Protein AF-A0A0P9E5Q2-F1 (afdb_monomer_lite)

Radius of gyration: 17.19 Å; chains: 1; bounding box: 29×22×54 Å

Structure (mmCIF, N/CA/C/O backbone):
data_AF-A0A0P9E5Q2-F1
#
_entry.id   AF-A0A0P9E5Q2-F1
#
loop_
_atom_site.group_PDB
_atom_site.id
_atom_site.type_symbol
_atom_site.label_atom_id
_atom_site.label_alt_id
_atom_site.label_comp_id
_atom_site.label_asym_id
_atom_site.label_entity_id
_atom_site.label_seq_id
_atom_site.pdbx_PDB_ins_code
_atom_site.Cartn_x
_atom_site.Cartn_y
_atom_site.Cartn_z
_atom_site.occupancy
_atom_site.B_iso_or_equiv
_atom_site.auth_seq_id
_atom_site.auth_comp_id
_atom_site.auth_asym_id
_atom_site.auth_atom_id
_atom_site.pdbx_PDB_model_num
ATOM 1 N N . MET A 1 1 ? -17.130 -15.585 -0.420 1.00 50.66 1 MET A N 1
ATOM 2 C CA . MET A 1 1 ? -15.896 -14.821 -0.107 1.00 50.66 1 MET A CA 1
ATOM 3 C C . MET A 1 1 ? -16.082 -13.614 0.830 1.00 50.66 1 MET A C 1
ATOM 5 O O . MET A 1 1 ? -15.086 -13.083 1.288 1.00 50.66 1 MET A O 1
ATOM 9 N N . ARG A 1 2 ? -17.303 -13.168 1.177 1.00 52.44 2 ARG A N 1
ATOM 10 C CA . ARG A 1 2 ? -17.516 -11.978 2.038 1.00 52.44 2 ARG A CA 1
ATOM 11 C C . ARG A 1 2 ? -17.452 -12.253 3.555 1.00 52.44 2 ARG A C 1
ATOM 13 O O . ARG A 1 2 ? -17.344 -11.320 4.341 1.00 52.44 2 ARG A O 1
ATOM 20 N N . ASN A 1 3 ? -17.492 -13.527 3.957 1.00 56.00 3 ASN A N 1
ATOM 21 C CA . ASN A 1 3 ? -17.533 -13.926 5.369 1.00 56.00 3 ASN A CA 1
ATOM 22 C C . ASN A 1 3 ? -16.144 -14.138 5.990 1.00 56.00 3 ASN A C 1
ATOM 24 O O . ASN A 1 3 ? -15.985 -13.869 7.172 1.00 56.00 3 ASN A O 1
ATOM 28 N N . TRP A 1 4 ? -15.116 -14.486 5.207 1.00 58.47 4 TRP A N 1
ATOM 29 C CA . TRP A 1 4 ? -13.780 -14.763 5.755 1.00 58.47 4 TRP A CA 1
ATOM 30 C C . TRP A 1 4 ? -13.070 -13.541 6.339 1.00 58.47 4 TRP A C 1
ATOM 32 O O . TRP A 1 4 ? -12.386 -13.655 7.349 1.00 58.47 4 TRP A O 1
ATOM 42 N N . ILE A 1 5 ? -13.277 -12.360 5.753 1.00 59.22 5 ILE A N 1
ATOM 43 C CA . ILE A 1 5 ? -12.698 -11.105 6.262 1.00 59.22 5 ILE A CA 1
ATOM 44 C C . ILE A 1 5 ? -13.358 -10.708 7.593 1.00 59.22 5 ILE A C 1
ATOM 46 O O . ILE A 1 5 ? -12.706 -10.189 8.494 1.00 59.22 5 ILE A O 1
ATOM 50 N N . ARG A 1 6 ? -14.662 -10.984 7.744 1.00 54.25 6 ARG A N 1
ATOM 51 C CA . ARG A 1 6 ? -15.394 -10.789 9.005 1.00 54.25 6 ARG A CA 1
ATOM 52 C C . ARG A 1 6 ? -14.879 -11.727 10.095 1.00 54.25 6 ARG A C 1
ATOM 54 O O . ARG A 1 6 ? -14.739 -11.318 11.241 1.00 54.25 6 ARG A O 1
ATOM 61 N N . GLU A 1 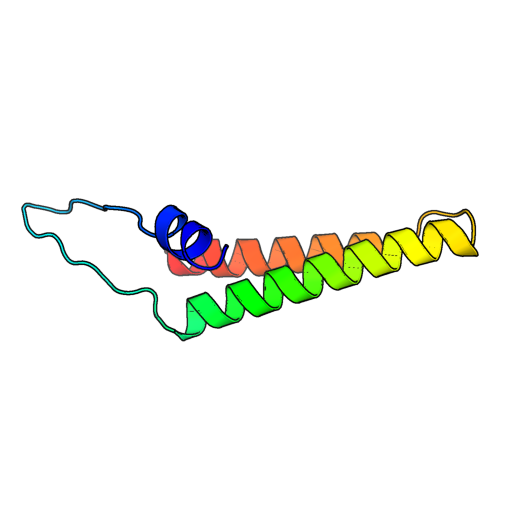7 ? -14.587 -12.964 9.720 1.00 60.69 7 GLU A N 1
ATOM 62 C CA . GLU A 1 7 ? -14.202 -14.039 10.632 1.00 60.69 7 GLU A CA 1
ATOM 63 C C . GLU A 1 7 ? -12.752 -13.903 11.119 1.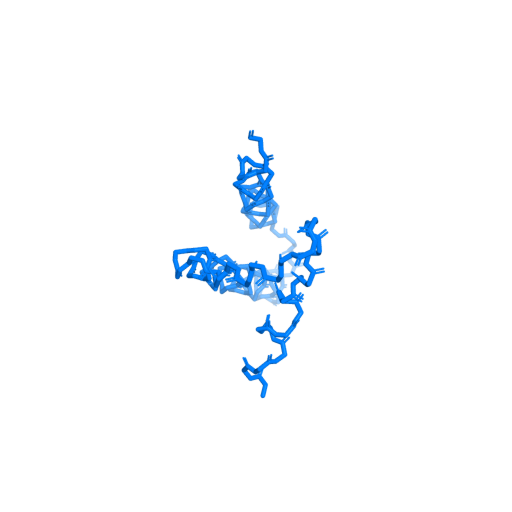00 60.69 7 GLU A C 1
ATOM 65 O O . GLU A 1 7 ? -12.489 -14.088 12.303 1.00 60.69 7 GLU A O 1
ATOM 70 N N . SER A 1 8 ? -11.827 -13.440 10.271 1.00 56.75 8 SER A N 1
ATOM 71 C CA . SER A 1 8 ? -10.438 -13.169 10.680 1.00 56.75 8 SER A CA 1
ATOM 72 C C . SER A 1 8 ? -10.279 -11.907 11.540 1.00 56.75 8 SER A C 1
ATOM 74 O O . SER A 1 8 ? -9.374 -11.832 12.372 1.00 56.75 8 SER A O 1
ATOM 76 N N . LEU A 1 9 ? -11.180 -10.929 11.389 1.00 55.88 9 LEU A N 1
ATOM 77 C CA . LEU A 1 9 ? -11.265 -9.745 12.253 1.00 55.88 9 LEU A CA 1
ATOM 78 C C . LEU A 1 9 ? -12.021 -10.013 13.563 1.00 55.88 9 LEU A C 1
ATOM 80 O O . LEU A 1 9 ? -11.980 -9.181 14.473 1.00 55.88 9 LEU A O 1
ATOM 84 N N . THR A 1 10 ? -12.674 -11.171 13.696 1.00 51.56 10 THR A N 1
ATOM 85 C CA . THR A 1 10 ? -13.318 -11.587 14.945 1.00 51.56 10 THR A CA 1
ATOM 86 C C . THR A 1 10 ? -12.247 -12.098 15.908 1.00 51.56 10 THR A C 1
ATOM 88 O O . THR A 1 10 ? -12.063 -13.293 16.126 1.00 51.56 10 THR A O 1
ATOM 91 N N . ARG A 1 11 ? -11.500 -11.171 16.514 1.00 48.41 11 ARG A N 1
ATOM 92 C CA . ARG A 1 11 ? -10.671 -11.487 17.679 1.00 48.41 11 ARG A CA 1
ATOM 93 C C . ARG A 1 11 ? -11.584 -11.733 18.872 1.00 48.41 11 ARG A C 1
ATOM 95 O O . ARG A 1 11 ? -12.072 -10.792 19.495 1.00 48.41 11 ARG A O 1
ATOM 102 N N . VAL A 1 12 ? -11.743 -12.997 19.247 1.00 47.38 12 VAL A N 1
ATOM 103 C CA . VAL A 1 12 ? -12.282 -13.369 20.556 1.00 47.38 12 VAL A CA 1
ATOM 104 C C . VAL A 1 12 ? -11.283 -12.914 21.624 1.00 47.38 12 VAL A C 1
ATOM 106 O O . VAL A 1 12 ? -10.331 -13.614 21.953 1.00 47.38 12 VAL A O 1
ATOM 109 N N . THR A 1 13 ? -11.469 -11.704 22.148 1.00 40.53 13 THR A N 1
ATOM 110 C CA . THR A 1 13 ? -10.727 -11.214 23.315 1.00 40.53 13 THR A CA 1
ATOM 111 C C . THR A 1 13 ? -11.544 -11.522 24.563 1.00 40.53 13 THR A C 1
ATOM 113 O O . THR A 1 13 ? -12.574 -10.899 24.811 1.00 40.53 13 THR A O 1
ATOM 116 N N . MET A 1 14 ? -11.095 -12.486 25.369 1.00 33.66 14 MET A N 1
ATOM 117 C CA . MET A 1 14 ? -11.626 -12.688 26.717 1.00 33.66 14 MET A CA 1
ATOM 118 C C . MET A 1 14 ? -10.991 -11.672 27.673 1.00 33.66 14 MET A C 1
ATOM 120 O O . MET A 1 14 ? -9.832 -11.809 28.056 1.00 33.66 14 MET A O 1
ATOM 124 N N . LYS A 1 15 ? -11.765 -10.675 28.114 1.00 37.16 15 LYS A N 1
ATOM 125 C CA . LYS A 1 15 ? -11.503 -9.966 29.375 1.00 37.16 15 LYS A CA 1
ATOM 126 C C . LYS A 1 15 ? -12.499 -10.465 30.421 1.00 37.16 15 LYS A C 1
ATOM 128 O O . LYS A 1 15 ? -13.704 -10.331 30.242 1.00 37.16 15 LYS A O 1
ATOM 133 N N . ARG A 1 16 ? -11.973 -11.023 31.518 1.00 39.47 16 ARG A N 1
ATOM 134 C CA . ARG A 1 16 ? -12.651 -11.176 32.820 1.00 39.47 16 ARG A CA 1
ATOM 135 C C . ARG A 1 16 ? -14.104 -11.686 32.723 1.00 39.47 16 ARG A C 1
ATOM 137 O O . ARG A 1 16 ? -15.034 -10.997 33.122 1.00 39.47 16 ARG A O 1
ATOM 144 N N . GLY A 1 17 ? -14.304 -12.879 32.159 1.00 43.69 17 GLY A N 1
ATOM 145 C CA . GLY A 1 17 ? -15.576 -13.612 32.268 1.00 43.69 17 GLY A CA 1
ATOM 146 C C . GLY A 1 17 ? -16.807 -13.005 31.576 1.00 43.69 17 GLY A C 1
ATOM 147 O O . GLY A 1 17 ? -17.907 -13.504 31.793 1.00 43.69 17 GLY A O 1
ATOM 148 N N . LYS A 1 18 ? -16.671 -11.978 30.726 1.00 33.59 18 LYS A N 1
ATOM 149 C CA . LYS A 1 18 ? -17.761 -11.510 29.854 1.00 33.59 18 LYS A CA 1
ATOM 150 C C . LYS A 1 18 ? -17.262 -11.358 28.420 1.00 33.59 18 LYS A C 1
ATOM 152 O O . LYS A 1 18 ? -16.399 -10.529 28.139 1.00 33.59 18 LYS A O 1
ATOM 157 N N . ARG A 1 19 ? -17.827 -12.161 27.508 1.00 33.31 19 ARG A N 1
ATOM 158 C CA . ARG A 1 19 ? -17.728 -11.960 26.055 1.00 33.31 19 ARG A CA 1
ATOM 159 C C . ARG A 1 19 ? -18.428 -10.644 25.722 1.00 33.31 19 ARG A C 1
ATOM 161 O O . ARG A 1 19 ? -19.632 -10.621 25.499 1.00 33.31 19 ARG A O 1
ATOM 168 N N . VAL A 1 20 ? -17.687 -9.544 25.740 1.00 43.06 20 VAL A N 1
ATOM 169 C CA . VAL A 1 20 ? -18.140 -8.307 25.109 1.00 43.06 20 VAL A CA 1
ATOM 170 C C . VAL A 1 20 ? -17.659 -8.379 23.671 1.00 43.06 20 VAL A C 1
ATOM 172 O O . VAL A 1 20 ? -16.523 -8.037 23.350 1.00 43.06 20 VAL A O 1
ATOM 175 N N . GLU A 1 21 ? -18.523 -8.924 22.824 1.00 41.34 21 GLU A N 1
ATOM 176 C CA . GLU A 1 21 ? -18.435 -8.791 21.378 1.00 41.34 21 GLU A CA 1
ATOM 177 C C . GLU A 1 21 ? -18.598 -7.294 21.095 1.00 41.34 21 GLU A C 1
ATOM 179 O O . GLU A 1 21 ? -19.702 -6.761 21.149 1.00 41.34 21 GL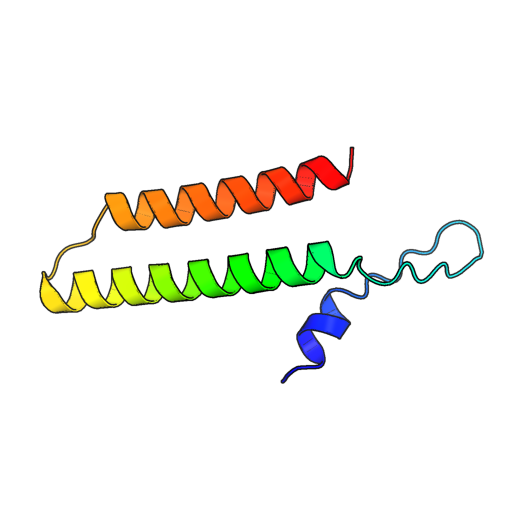U A O 1
ATOM 184 N N . VAL A 1 22 ? -17.488 -6.568 20.939 1.00 49.72 22 VAL A N 1
ATOM 185 C CA . VAL A 1 22 ? -17.531 -5.182 20.469 1.00 49.72 22 VAL A CA 1
ATOM 186 C C . VAL A 1 22 ? -17.595 -5.287 18.948 1.00 49.72 22 VAL A C 1
ATOM 188 O O . VAL A 1 22 ? -16.561 -5.555 18.331 1.00 49.72 22 VAL A O 1
ATOM 191 N N . PRO A 1 23 ? -18.781 -5.169 18.320 1.00 47.19 23 PRO A N 1
ATOM 192 C CA . PRO A 1 23 ? -18.880 -5.197 16.869 1.00 47.19 23 PRO A CA 1
ATOM 193 C C . PRO A 1 23 ? -17.931 -4.137 16.297 1.00 47.19 23 PRO A C 1
ATOM 195 O O . PRO A 1 23 ? -17.888 -3.025 16.834 1.00 47.19 23 PRO A O 1
ATOM 198 N N . PRO A 1 24 ? -17.158 -4.443 15.236 1.00 53.62 24 PRO A N 1
ATOM 199 C CA . PRO A 1 24 ? -16.259 -3.467 14.644 1.00 53.62 24 PRO A CA 1
ATOM 200 C C . PRO A 1 24 ? -17.078 -2.229 14.292 1.00 53.62 24 PRO A C 1
ATOM 202 O O . PRO A 1 24 ? -18.094 -2.310 13.593 1.00 53.62 24 PRO A O 1
ATOM 205 N N . SER A 1 25 ? -16.671 -1.082 14.832 1.00 60.22 25 SER A N 1
ATOM 206 C CA . SER A 1 25 ? -17.287 0.197 14.519 1.00 60.22 25 SER A CA 1
ATOM 207 C C . SER A 1 25 ? -17.308 0.326 12.995 1.00 60.22 25 SER A C 1
ATOM 209 O O . SER A 1 25 ? -16.284 0.171 12.334 1.00 60.22 25 SER A O 1
ATOM 211 N N . LYS A 1 26 ? -18.490 0.547 12.404 1.00 61.97 26 LYS A N 1
ATOM 212 C CA . LYS A 1 26 ? -18.682 0.540 10.938 1.00 61.97 26 LYS A CA 1
ATOM 213 C C . LYS A 1 26 ? -17.626 1.386 10.204 1.00 61.97 26 LYS A C 1
ATOM 215 O O . LYS A 1 26 ? -17.199 1.021 9.118 1.00 61.97 26 LYS A O 1
ATOM 220 N N . ARG A 1 27 ? -17.161 2.469 10.841 1.00 61.47 27 ARG A N 1
ATOM 221 C CA . ARG A 1 27 ? -16.090 3.365 10.373 1.00 61.47 27 ARG A CA 1
ATOM 222 C C . ARG A 1 27 ? -14.746 2.660 10.149 1.00 61.47 27 ARG A C 1
ATOM 224 O O . ARG A 1 27 ? -14.111 2.914 9.136 1.00 61.47 27 ARG A O 1
ATOM 231 N N . LEU A 1 28 ? -14.349 1.757 11.045 1.00 67.00 28 LEU A N 1
ATOM 232 C CA . LEU A 1 28 ? -13.102 0.992 10.952 1.00 67.00 28 LEU A CA 1
ATOM 233 C C . LEU A 1 28 ? -13.172 -0.029 9.812 1.00 67.00 28 LEU A C 1
ATOM 235 O O . LEU A 1 28 ? -12.218 -0.223 9.070 1.00 67.00 28 LEU A O 1
ATOM 239 N N . LEU A 1 29 ? -14.346 -0.632 9.615 1.00 72.12 29 LEU A N 1
ATOM 240 C CA . LEU A 1 29 ? -14.578 -1.520 8.480 1.00 72.12 29 LEU A CA 1
ATOM 241 C C . LEU A 1 29 ? -14.447 -0.762 7.146 1.00 72.12 29 LEU A C 1
ATOM 243 O O . LEU A 1 29 ? -13.776 -1.235 6.233 1.00 72.12 29 LEU A O 1
ATOM 247 N N . TYR A 1 30 ? -15.055 0.426 7.043 1.00 73.19 30 TYR A N 1
ATOM 248 C CA . TYR A 1 30 ? -14.971 1.261 5.842 1.00 73.19 30 TYR A CA 1
ATOM 249 C C . TYR A 1 30 ? -13.547 1.747 5.559 1.00 73.19 30 TYR A C 1
ATOM 251 O O . TYR A 1 30 ? -13.130 1.703 4.404 1.00 73.19 30 TYR A O 1
ATOM 259 N N . SER A 1 31 ? -12.779 2.155 6.576 1.00 73.31 31 SER A N 1
ATOM 260 C CA . SER A 1 31 ? -11.388 2.580 6.370 1.00 73.31 31 SER A CA 1
ATOM 261 C C . SER A 1 31 ? -10.508 1.437 5.868 1.00 73.31 31 SER A C 1
ATOM 263 O O . SER A 1 31 ? -9.683 1.662 4.990 1.00 73.31 31 SER A O 1
ATOM 265 N N . VAL A 1 32 ? -10.724 0.208 6.350 1.00 78.62 32 VAL A N 1
ATOM 266 C CA . VAL A 1 32 ? -10.040 -0.989 5.832 1.00 78.62 32 VAL A CA 1
ATOM 267 C C . VAL A 1 32 ? -10.427 -1.270 4.390 1.00 78.62 32 VAL A C 1
ATOM 269 O O . VAL A 1 32 ? -9.544 -1.477 3.569 1.00 78.62 32 VAL A O 1
ATOM 272 N N . TYR A 1 33 ? -11.719 -1.247 4.054 1.00 81.50 33 TYR A N 1
ATOM 273 C CA . TYR A 1 33 ? -12.150 -1.492 2.675 1.00 81.50 33 TYR A CA 1
ATOM 274 C C . TYR A 1 33 ? -11.575 -0.471 1.695 1.00 81.50 33 TYR A C 1
ATOM 276 O O . TYR A 1 33 ? -11.101 -0.856 0.627 1.00 81.50 33 TYR A O 1
ATOM 284 N N . VAL A 1 34 ? -11.577 0.812 2.066 1.00 81.44 34 VAL A N 1
ATOM 285 C CA . VAL A 1 34 ? -10.976 1.877 1.253 1.00 81.44 34 VAL A CA 1
ATOM 286 C C . VAL A 1 34 ? -9.468 1.679 1.142 1.00 81.44 34 VAL A C 1
ATOM 288 O O . VAL A 1 34 ? -8.935 1.716 0.041 1.00 81.44 34 VAL A O 1
ATOM 291 N N . ALA A 1 35 ? -8.786 1.394 2.251 1.00 83.12 35 ALA A N 1
ATOM 292 C CA . ALA A 1 35 ? -7.355 1.114 2.268 1.00 83.12 35 ALA A CA 1
ATOM 293 C C . ALA A 1 35 ? -6.974 -0.060 1.356 1.00 83.12 35 ALA A C 1
ATOM 295 O O . ALA A 1 35 ? -6.074 0.070 0.529 1.00 83.12 35 ALA A O 1
ATOM 296 N N . THR A 1 36 ? -7.673 -1.191 1.472 1.00 82.31 36 THR A N 1
ATOM 297 C CA . THR A 1 36 ? -7.447 -2.367 0.627 1.00 82.31 36 THR A CA 1
ATOM 298 C C . THR A 1 36 ? -7.748 -2.061 -0.838 1.00 82.31 36 THR A C 1
ATOM 300 O O . THR A 1 36 ? -6.961 -2.439 -1.699 1.00 82.31 36 THR A O 1
ATOM 303 N N . GLY A 1 37 ?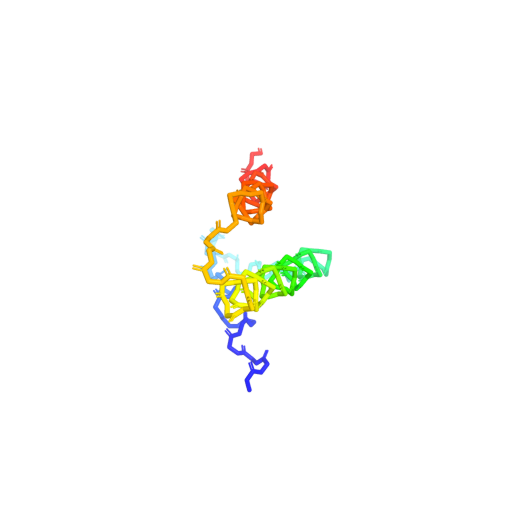 -8.835 -1.340 -1.129 1.00 88.31 37 GLY A N 1
ATOM 304 C CA . GLY A 1 37 ? -9.172 -0.921 -2.490 1.00 88.31 37 GLY A CA 1
ATOM 305 C C . GLY A 1 37 ? -8.094 -0.032 -3.111 1.00 88.31 37 GLY A C 1
ATOM 306 O O . GLY A 1 37 ? -7.618 -0.322 -4.204 1.00 88.31 37 GLY A O 1
ATOM 307 N N . SER A 1 38 ? -7.651 1.002 -2.394 1.00 84.62 38 SER A N 1
ATOM 308 C CA . SER A 1 38 ? -6.585 1.903 -2.845 1.00 84.62 38 SER A CA 1
ATOM 309 C C . SER A 1 38 ? -5.255 1.178 -3.037 1.00 84.62 38 SER A C 1
ATOM 311 O O . SER A 1 38 ? -4.568 1.427 -4.023 1.00 84.62 38 SER A O 1
ATOM 313 N N . LEU A 1 39 ? -4.909 0.246 -2.142 1.00 86.94 39 LEU A N 1
ATOM 314 C CA . LEU A 1 39 ? -3.694 -0.558 -2.261 1.00 86.94 39 LEU A CA 1
ATOM 315 C C . LEU A 1 39 ? -3.721 -1.427 -3.525 1.00 86.94 39 LEU A C 1
ATOM 317 O O . LEU A 1 39 ? -2.763 -1.424 -4.290 1.00 86.94 39 LEU A O 1
ATOM 321 N N . VAL A 1 40 ? -4.829 -2.134 -3.769 1.00 89.81 40 VAL A N 1
ATOM 322 C CA . VAL A 1 40 ? -4.996 -2.980 -4.962 1.00 89.81 40 VAL A CA 1
ATOM 323 C C . VAL A 1 40 ? -4.937 -2.140 -6.237 1.00 89.81 40 VAL A C 1
AT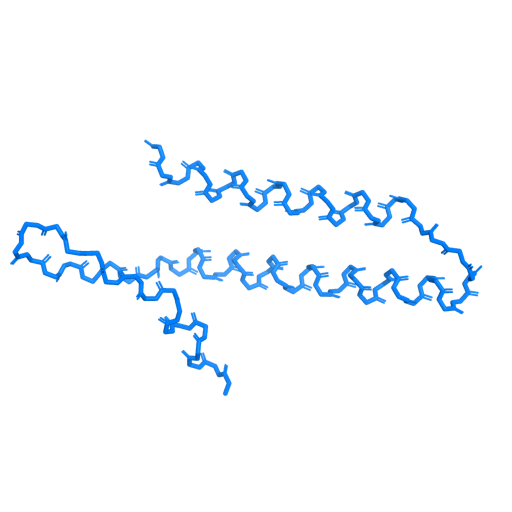OM 325 O O . VAL A 1 40 ? -4.250 -2.524 -7.179 1.00 89.81 40 VAL A O 1
ATOM 328 N N . SER A 1 41 ? -5.597 -0.980 -6.257 1.00 88.44 41 SER A N 1
ATOM 329 C CA . SER A 1 41 ? -5.559 -0.066 -7.402 1.00 88.44 41 SER A CA 1
ATOM 330 C C . SER A 1 41 ? -4.152 0.469 -7.675 1.00 88.44 41 SER A C 1
ATOM 332 O O . SER A 1 41 ? -3.737 0.499 -8.829 1.00 88.44 41 SER A O 1
ATOM 334 N N . LEU A 1 42 ? -3.396 0.851 -6.639 1.00 86.69 42 LEU A N 1
ATOM 335 C CA . LEU A 1 42 ? -2.017 1.328 -6.797 1.00 86.69 42 LEU A CA 1
ATOM 336 C C . LEU A 1 42 ? -1.070 0.220 -7.268 1.00 86.69 42 LEU A C 1
ATOM 338 O O . LEU A 1 42 ? -0.232 0.463 -8.127 1.00 86.69 42 LEU A O 1
ATOM 342 N N . VAL A 1 43 ? -1.224 -1.005 -6.759 1.00 88.12 43 VAL A N 1
ATOM 343 C CA . VAL A 1 43 ? -0.442 -2.160 -7.227 1.00 88.12 43 VAL A CA 1
ATOM 344 C C . VAL A 1 43 ? -0.767 -2.481 -8.686 1.00 88.12 43 VAL A C 1
ATOM 346 O O . VAL A 1 43 ? 0.141 -2.713 -9.479 1.00 88.12 43 VAL A O 1
ATOM 349 N N . ALA A 1 44 ? -2.046 -2.459 -9.069 1.00 90.44 44 ALA A N 1
ATOM 350 C CA . ALA A 1 44 ? -2.449 -2.652 -10.460 1.00 90.44 44 ALA A CA 1
ATOM 351 C C . ALA A 1 44 ? -1.885 -1.553 -11.374 1.00 90.44 44 ALA A C 1
ATOM 353 O O . ALA A 1 44 ? -1.444 -1.846 -12.484 1.00 90.44 44 ALA A O 1
ATOM 354 N N . LEU A 1 45 ? -1.856 -0.306 -10.893 1.00 88.44 45 LEU A N 1
ATOM 355 C CA . LEU A 1 45 ? -1.261 0.818 -11.609 1.00 88.44 45 LEU A CA 1
ATOM 356 C C . LEU A 1 45 ? 0.255 0.652 -11.776 1.00 88.44 45 LEU A C 1
ATOM 358 O O . LEU A 1 45 ? 0.756 0.896 -12.869 1.00 88.44 45 LEU A O 1
ATOM 362 N N . GLU A 1 46 ? 0.971 0.187 -10.748 1.00 86.75 46 GLU A N 1
ATOM 363 C CA . GLU A 1 46 ? 2.409 -0.105 -10.845 1.00 86.75 46 GLU A CA 1
ATOM 364 C C . GLU A 1 46 ? 2.683 -1.211 -11.868 1.00 86.75 46 GLU A C 1
ATOM 366 O O . GLU A 1 46 ? 3.549 -1.074 -12.729 1.00 86.75 46 GLU A O 1
ATOM 371 N N . ILE A 1 47 ? 1.892 -2.287 -11.843 1.00 88.19 47 ILE A N 1
ATOM 372 C CA . ILE A 1 47 ? 2.004 -3.377 -12.822 1.00 88.19 47 ILE A CA 1
ATOM 373 C C . ILE A 1 47 ? 1.759 -2.853 -14.241 1.00 88.19 47 ILE A C 1
ATOM 375 O O . ILE A 1 47 ? 2.510 -3.187 -15.160 1.00 88.19 47 ILE A O 1
ATOM 379 N N . ALA A 1 48 ? 0.739 -2.013 -14.435 1.00 89.12 48 ALA A N 1
ATOM 380 C CA . ALA A 1 48 ? 0.481 -1.381 -15.723 1.00 89.12 48 ALA A CA 1
ATOM 381 C C . ALA A 1 48 ? 1.659 -0.490 -16.148 1.00 89.12 48 ALA A C 1
ATOM 383 O O . ALA A 1 48 ? 2.117 -0.597 -17.284 1.00 89.12 48 ALA A O 1
ATOM 384 N N . HIS A 1 49 ? 2.205 0.324 -15.242 1.00 87.19 49 HIS A N 1
ATOM 385 C CA . HIS A 1 49 ? 3.356 1.181 -15.522 1.00 87.19 49 HIS A CA 1
ATOM 386 C C . HIS A 1 49 ? 4.571 0.366 -15.976 1.00 87.19 49 HIS A C 1
ATOM 388 O O . HIS A 1 49 ? 5.161 0.665 -17.013 1.00 87.19 49 HIS A O 1
ATOM 394 N N . ILE A 1 50 ? 4.900 -0.708 -15.259 1.00 89.88 50 ILE A N 1
ATOM 395 C CA . ILE A 1 50 ? 5.994 -1.612 -15.627 1.00 89.88 50 ILE A CA 1
ATOM 396 C C . ILE A 1 50 ? 5.727 -2.260 -16.989 1.00 89.88 50 ILE A C 1
ATOM 398 O O . ILE A 1 50 ? 6.640 -2.377 -17.799 1.00 89.88 50 ILE A O 1
ATOM 402 N N . THR A 1 51 ? 4.483 -2.644 -17.276 1.00 89.12 51 THR A N 1
ATOM 403 C CA . THR A 1 51 ? 4.127 -3.298 -18.546 1.00 89.12 51 THR A CA 1
ATOM 404 C C . THR A 1 51 ? 4.222 -2.340 -19.740 1.00 89.12 51 THR A C 1
ATOM 406 O O . THR A 1 51 ? 4.638 -2.756 -20.818 1.00 89.12 51 THR A O 1
ATOM 409 N N . PHE A 1 52 ? 3.856 -1.065 -19.567 1.00 87.50 52 PHE A N 1
ATOM 410 C CA . PHE A 1 52 ? 3.859 -0.068 -20.645 1.00 87.50 52 PHE A CA 1
ATOM 411 C C . PHE A 1 52 ? 5.206 0.639 -20.824 1.00 87.50 52 PHE A C 1
ATOM 413 O O . PHE A 1 52 ? 5.637 0.841 -21.956 1.00 87.50 52 PHE A O 1
ATOM 420 N N . LEU A 1 53 ? 5.860 1.040 -19.730 1.00 85.00 53 LEU A N 1
ATOM 421 C CA . LEU A 1 53 ? 7.118 1.793 -19.770 1.00 85.00 53 LEU A CA 1
ATOM 422 C C . LEU A 1 53 ? 8.353 0.897 -19.600 1.00 85.00 53 LEU A C 1
ATOM 424 O O . LEU A 1 53 ? 9.471 1.369 -19.789 1.00 85.00 53 LEU A O 1
ATOM 428 N N . GLY A 1 54 ? 8.181 -0.377 -19.230 1.00 86.94 54 GLY A N 1
ATOM 429 C CA . GLY A 1 54 ? 9.290 -1.310 -18.998 1.00 86.94 54 GLY A CA 1
ATOM 430 C C . GLY A 1 54 ? 10.144 -0.969 -17.773 1.00 86.94 54 GLY A C 1
ATOM 431 O O . GLY A 1 54 ? 11.194 -1.575 -17.572 1.00 86.94 54 GLY A O 1
ATOM 432 N N . ALA A 1 55 ? 9.720 0.007 -16.966 1.00 83.06 55 ALA A N 1
ATOM 433 C CA . ALA A 1 55 ? 10.482 0.547 -15.853 1.00 83.06 55 ALA A CA 1
ATOM 434 C C . ALA A 1 55 ? 9.628 0.632 -14.585 1.00 83.06 55 ALA A C 1
ATOM 436 O O . ALA A 1 55 ? 8.435 0.945 -14.622 1.00 83.06 55 ALA A O 1
ATOM 437 N N . TRP A 1 56 ? 10.281 0.366 -13.460 1.00 80.31 56 TRP A N 1
ATOM 438 C CA . TRP A 1 56 ? 9.727 0.522 -12.121 1.00 80.31 56 TRP A CA 1
ATOM 439 C C . TRP A 1 56 ? 9.518 2.001 -11.782 1.00 80.31 56 TRP A C 1
ATOM 441 O O . TRP A 1 56 ? 10.433 2.805 -11.996 1.00 80.31 56 TRP A O 1
ATOM 451 N N . ASN A 1 57 ? 8.363 2.364 -11.216 1.00 85.06 57 ASN A N 1
ATOM 452 C CA . ASN A 1 57 ? 8.096 3.742 -10.812 1.00 85.06 57 ASN A CA 1
ATOM 453 C C . ASN A 1 57 ? 8.269 3.918 -9.295 1.00 85.06 57 ASN A C 1
ATOM 455 O O . ASN A 1 57 ? 7.446 3.504 -8.475 1.00 85.06 57 ASN A O 1
ATOM 459 N N . GLY A 1 58 ? 9.350 4.599 -8.908 1.00 87.75 58 GLY A N 1
ATOM 460 C CA . GLY A 1 58 ? 9.631 4.894 -7.503 1.00 87.75 58 GLY A CA 1
ATOM 461 C C . GLY A 1 58 ? 8.557 5.751 -6.823 1.00 87.75 58 GLY A C 1
ATOM 462 O O . GLY A 1 58 ? 8.335 5.590 -5.624 1.00 87.75 58 GLY A O 1
ATOM 463 N N . GLU A 1 59 ? 7.859 6.617 -7.560 1.00 87.00 59 GLU A N 1
ATOM 464 C CA . GLU A 1 59 ? 6.812 7.491 -7.015 1.00 87.00 59 GLU A CA 1
ATOM 465 C C . GLU A 1 59 ? 5.545 6.702 -6.669 1.00 87.00 59 GLU A C 1
ATOM 467 O O . GLU A 1 59 ? 4.972 6.893 -5.593 1.00 87.00 59 GLU A O 1
ATOM 472 N N . ILE A 1 60 ? 5.139 5.760 -7.525 1.00 82.50 60 ILE A N 1
ATOM 473 C CA . ILE A 1 60 ? 3.991 4.882 -7.255 1.00 82.50 60 ILE A CA 1
ATOM 474 C C . ILE A 1 60 ? 4.306 3.962 -6.068 1.00 82.50 60 ILE A C 1
ATOM 476 O O . ILE A 1 60 ? 3.485 3.820 -5.157 1.00 82.50 60 ILE A O 1
ATOM 480 N N . PHE A 1 61 ? 5.515 3.398 -6.006 1.00 85.38 61 PHE A N 1
ATOM 481 C CA . PHE A 1 61 ? 5.938 2.605 -4.850 1.00 85.38 61 PHE A CA 1
ATOM 482 C C . PHE A 1 61 ? 5.989 3.424 -3.550 1.00 85.38 61 PHE A C 1
ATOM 484 O O . PHE A 1 61 ? 5.563 2.947 -2.490 1.00 85.38 61 PHE A O 1
ATOM 491 N N . ALA A 1 62 ? 6.469 4.668 -3.615 1.00 90.44 62 ALA A N 1
ATOM 492 C CA . ALA A 1 62 ? 6.457 5.578 -2.476 1.00 90.44 62 ALA A CA 1
ATOM 493 C C . ALA A 1 62 ? 5.022 5.872 -2.015 1.00 90.44 62 ALA A C 1
ATOM 495 O O . ALA A 1 62 ? 4.756 5.838 -0.813 1.00 90.44 62 ALA A O 1
ATOM 496 N N . ALA A 1 63 ? 4.080 6.067 -2.944 1.00 88.12 63 ALA A N 1
ATOM 497 C CA . ALA A 1 63 ? 2.666 6.252 -2.627 1.00 88.12 63 ALA A CA 1
ATOM 498 C C . ALA A 1 63 ? 2.048 5.014 -1.950 1.00 88.12 63 ALA A C 1
ATOM 500 O O . ALA A 1 63 ? 1.345 5.151 -0.946 1.00 88.12 63 ALA A O 1
ATOM 501 N N . ILE A 1 64 ? 2.356 3.804 -2.435 1.00 86.31 64 ILE A N 1
ATOM 502 C CA . ILE A 1 64 ? 1.945 2.538 -1.799 1.00 86.31 64 ILE A CA 1
ATOM 503 C C . ILE A 1 64 ? 2.494 2.459 -0.369 1.00 86.31 64 ILE A C 1
ATOM 505 O O . ILE A 1 64 ? 1.750 2.185 0.574 1.00 86.31 64 ILE A O 1
ATOM 509 N N . THR A 1 65 ? 3.786 2.733 -0.195 1.00 88.25 65 THR A N 1
ATOM 510 C CA . THR A 1 65 ? 4.468 2.653 1.104 1.00 88.25 65 THR A CA 1
ATOM 511 C C . THR A 1 65 ? 3.921 3.682 2.091 1.00 88.25 65 THR A C 1
ATOM 513 O O . THR A 1 65 ? 3.647 3.348 3.245 1.00 88.25 65 THR A O 1
ATOM 516 N N . ALA A 1 66 ? 3.697 4.916 1.637 1.00 89.69 66 ALA A N 1
ATOM 517 C CA . ALA A 1 66 ? 3.079 5.970 2.430 1.00 89.69 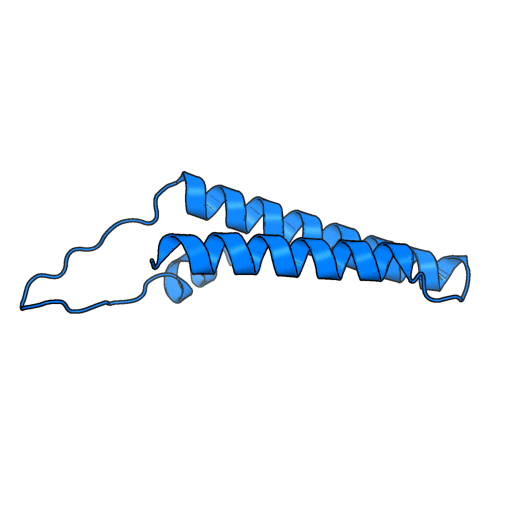66 ALA A CA 1
ATOM 518 C C . ALA A 1 66 ? 1.670 5.565 2.878 1.00 89.69 66 ALA A C 1
ATOM 520 O O . ALA A 1 66 ? 1.354 5.675 4.061 1.00 89.69 66 ALA A O 1
ATOM 521 N N . LEU A 1 67 ? 0.859 5.010 1.970 1.00 85.88 67 LEU A N 1
ATOM 522 C CA . LEU A 1 67 ? -0.484 4.532 2.287 1.00 85.88 67 LEU A CA 1
ATOM 523 C C . LEU A 1 67 ? -0.452 3.420 3.349 1.00 85.88 67 LEU A C 1
ATOM 525 O O . LEU A 1 67 ? -1.195 3.491 4.329 1.00 85.88 67 LEU A O 1
ATOM 529 N N . ILE A 1 68 ? 0.439 2.431 3.207 1.00 84.12 68 ILE A N 1
ATOM 530 C CA . ILE A 1 68 ? 0.643 1.365 4.207 1.00 84.12 68 ILE A CA 1
ATOM 531 C C . ILE A 1 68 ? 1.058 1.958 5.560 1.00 84.12 68 ILE A C 1
ATOM 533 O O . ILE A 1 68 ? 0.532 1.547 6.601 1.00 84.12 68 ILE A O 1
ATOM 537 N N . GLY A 1 69 ? 1.968 2.935 5.558 1.00 85.50 69 GLY A N 1
ATOM 538 C CA . GLY A 1 69 ? 2.410 3.648 6.755 1.00 85.50 69 GLY A CA 1
ATOM 539 C C . GLY A 1 69 ? 1.265 4.391 7.445 1.00 85.50 69 GLY A C 1
ATOM 540 O O . GLY A 1 69 ? 1.080 4.244 8.654 1.00 85.50 69 GLY A O 1
ATOM 541 N N . THR A 1 70 ? 0.437 5.115 6.687 1.00 85.69 70 THR A N 1
ATOM 542 C CA . THR A 1 70 ? -0.747 5.817 7.207 1.00 85.69 70 THR A CA 1
ATOM 543 C C . THR A 1 70 ? -1.755 4.845 7.814 1.00 85.69 70 THR A C 1
ATOM 545 O O . THR A 1 70 ? -2.228 5.072 8.928 1.00 85.69 70 THR A O 1
ATOM 548 N N . ILE A 1 71 ? -2.055 3.738 7.127 1.00 80.31 71 ILE A N 1
ATOM 549 C CA . ILE A 1 71 ? -2.955 2.699 7.644 1.00 80.31 71 ILE A CA 1
ATOM 550 C C . ILE A 1 71 ? -2.396 2.145 8.956 1.00 80.31 71 ILE A C 1
ATOM 552 O O . ILE A 1 71 ? -3.089 2.150 9.973 1.00 80.31 71 ILE A O 1
ATOM 556 N N . SER A 1 72 ? -1.129 1.729 8.960 1.00 80.38 72 SER A N 1
ATOM 557 C CA . SER A 1 72 ? -0.470 1.167 10.143 1.00 80.38 72 SER A CA 1
ATOM 558 C C . SER A 1 72 ? -0.478 2.146 11.320 1.00 80.38 72 SER A C 1
ATOM 560 O O . SER A 1 72 ? -0.798 1.749 12.439 1.00 80.38 72 SER A O 1
ATOM 562 N N . GLY A 1 73 ? -0.213 3.431 11.067 1.00 81.12 73 GLY A N 1
ATOM 563 C CA . GLY A 1 73 ? -0.254 4.491 12.075 1.00 81.12 73 GLY A CA 1
ATOM 564 C C . GLY A 1 73 ? -1.643 4.684 12.687 1.00 81.12 73 GLY A C 1
ATOM 565 O O . GLY A 1 73 ? -1.775 4.708 13.910 1.00 81.12 73 GLY A O 1
ATOM 566 N N . VAL A 1 74 ? -2.696 4.735 11.866 1.00 78.31 74 VAL A N 1
ATOM 567 C CA . VAL A 1 74 ? -4.088 4.842 12.349 1.00 78.31 74 VAL A CA 1
ATOM 568 C C . VAL A 1 74 ? -4.490 3.613 13.171 1.00 78.31 74 VAL A C 1
ATOM 570 O O . VAL A 1 74 ? -5.179 3.737 14.185 1.00 78.31 74 VAL A O 1
ATOM 573 N N . PHE A 1 75 ? -4.048 2.422 12.766 1.00 70.06 75 PHE A N 1
ATOM 574 C CA . PHE A 1 75 ? -4.310 1.181 13.496 1.00 70.06 75 PHE A CA 1
ATOM 575 C C . PHE A 1 75 ? -3.575 1.100 14.837 1.00 70.06 75 PHE A C 1
ATOM 577 O O . PHE A 1 75 ? -4.166 0.671 15.828 1.00 70.06 75 PHE A O 1
ATOM 584 N N . LEU A 1 76 ? -2.311 1.524 14.884 1.00 73.94 76 LEU A N 1
ATOM 585 C CA . LEU A 1 76 ? -1.527 1.603 16.118 1.00 73.94 76 LEU A CA 1
ATOM 586 C C . LEU A 1 76 ? -2.098 2.659 17.075 1.00 73.94 76 LEU A C 1
ATOM 588 O O . LEU A 1 76 ? -2.213 2.393 18.270 1.00 73.94 76 LEU A O 1
ATOM 592 N N . SER A 1 77 ? -2.532 3.810 16.550 1.00 66.06 77 SER A N 1
ATOM 593 C CA . SER A 1 77 ? -3.097 4.907 17.346 1.00 66.06 77 SER A CA 1
ATOM 594 C C . SER A 1 77 ? -4.429 4.563 18.015 1.00 66.06 77 SER A C 1
ATOM 596 O O . SER A 1 77 ? -4.746 5.161 19.033 1.00 66.06 77 SER A O 1
ATOM 598 N N . GLN A 1 78 ? -5.211 3.616 17.488 1.00 59.22 78 GLN A N 1
ATOM 599 C CA . GLN A 1 78 ? -6.460 3.182 18.133 1.00 59.22 78 GLN A CA 1
ATOM 600 C C . GLN A 1 78 ? -6.251 2.291 19.368 1.00 59.22 78 GLN A C 1
ATOM 602 O O . GLN A 1 78 ? -7.221 1.970 20.055 1.00 59.22 78 GLN A O 1
ATOM 607 N N . LYS A 1 79 ? -5.020 1.834 19.627 1.00 50.88 79 LYS A N 1
ATOM 608 C CA . LYS A 1 79 ? -4.707 0.921 20.736 1.00 50.88 79 LYS A CA 1
ATOM 609 C C . LYS A 1 79 ? -4.081 1.629 21.950 1.00 50.88 79 LYS A C 1
ATOM 611 O O . LYS A 1 79 ? -3.959 0.982 22.991 1.00 50.88 79 LYS A O 1
ATOM 616 N N . ALA A 1 80 ? -3.673 2.891 21.800 1.00 45.28 80 ALA A N 1
ATOM 617 C CA . ALA A 1 80 ? -3.176 3.756 22.874 1.00 45.28 80 ALA A CA 1
ATOM 618 C C . ALA A 1 80 ? -4.339 4.519 23.519 1.00 45.28 80 ALA A C 1
ATOM 620 O O . ALA A 1 80 ? -4.324 4.642 24.762 1.00 45.28 80 ALA A O 1
#

pLDDT: mean 70.83, std 17.97, range [33.31, 90.44]

Secondary structure (DSSP, 8-state):
--SHHHHHT-----BTTB----PPPHHHHHHHHHHHHHHHHHHHHHHHHHHHHSS--HHHHHHHHHHHHHHHHHHHHTT-

Sequence (80 aa):
MRNWIRESLTRVTMKRGKRVEVPPSKRLLYSVYVATGSLVSLVALEIAHITFLGAWNGEIFAAITALIGTISGVFLSQKA

Foldseek 3Di:
DVVVVVVVVQPQDDDDPDRPRPPPDVVLVVLVVVLVVVLVVLVVVQVVCCVPVVDGDPVSVVVNVVSVVVNVVVVVVVVD